Protein AF-A0A3D1FAK5-F1 (afdb_monomer_lite)

Foldseek 3Di:
DDDDPPDDPDDDDDQWDWDQDPVRDIFIHHNNDGDDALEDEDDDADPPGDSPDDLVPDPVNVCVVVVVVCVVVPGDYYHYPDDD

Radius of gyration: 21.41 Å; chains: 1; bounding box: 44×43×58 Å

Secondary structure (DSSP, 8-state):
---------PPPPPSEEEEE-TT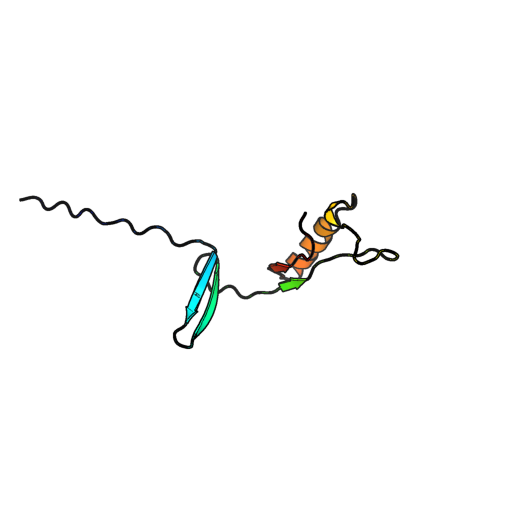S-EEEEETTEE----EEEE----TT--TT--GGG-TT-HHHHHHHHHHHTT--EEEESS--

Structure (mmCIF, N/CA/C/O backbone):
data_AF-A0A3D1FAK5-F1
#
_entry.id   AF-A0A3D1FAK5-F1
#
loop_
_atom_site.group_PDB
_atom_site.id
_atom_site.type_symbol
_atom_site.label_atom_id
_atom_site.label_alt_id
_atom_site.label_comp_id
_atom_site.label_asym_id
_atom_site.label_entity_id
_atom_site.label_seq_id
_atom_site.pdbx_PDB_ins_code
_atom_site.Cartn_x
_atom_site.Cartn_y
_atom_site.Cartn_z
_atom_site.occupancy
_atom_site.B_iso_or_equiv
_atom_site.auth_seq_id
_atom_site.auth_comp_id
_atom_site.auth_asym_id
_atom_site.auth_atom_id
_atom_site.pdbx_PDB_model_num
ATOM 1 N N . MET A 1 1 ? -27.111 34.754 41.899 1.00 42.59 1 MET A N 1
ATOM 2 C CA . MET A 1 1 ? -25.924 33.876 41.962 1.00 42.59 1 MET A CA 1
ATOM 3 C C . MET A 1 1 ? -25.910 33.044 40.690 1.00 42.59 1 MET A C 1
ATOM 5 O O . MET A 1 1 ? -26.619 32.053 40.609 1.00 42.59 1 MET A O 1
ATOM 9 N N . THR A 1 2 ? -25.233 33.527 39.649 1.00 46.19 2 THR A N 1
ATOM 10 C CA . THR A 1 2 ? -25.243 32.897 38.320 1.00 46.19 2 THR A CA 1
ATOM 11 C C . THR A 1 2 ? -24.005 32.018 38.211 1.00 46.19 2 THR A C 1
ATOM 13 O O . THR A 1 2 ? -22.894 32.526 38.087 1.00 46.19 2 THR A O 1
ATOM 16 N N . PHE A 1 3 ? -24.181 30.704 38.326 1.00 49.41 3 PHE A N 1
ATOM 17 C CA . PHE A 1 3 ? -23.105 29.744 38.094 1.00 49.41 3 PHE A CA 1
ATOM 18 C C . PHE A 1 3 ? -22.856 29.640 36.584 1.00 49.41 3 PHE A C 1
ATOM 20 O O . PHE A 1 3 ? -23.672 29.089 35.850 1.00 49.41 3 PHE A O 1
ATOM 27 N N . PHE A 1 4 ? -21.727 30.173 36.116 1.00 54.09 4 PHE A N 1
ATOM 28 C CA . PHE A 1 4 ? -21.184 29.839 34.802 1.00 54.09 4 PHE A CA 1
ATOM 29 C C . PHE A 1 4 ? -20.576 28.433 34.884 1.00 54.09 4 PHE A C 1
ATOM 31 O O . PHE A 1 4 ? -19.513 28.237 35.472 1.00 54.09 4 PHE A O 1
ATOM 38 N N . LEU A 1 5 ? -21.253 27.440 34.305 1.00 60.06 5 LEU A N 1
ATOM 39 C CA . LEU A 1 5 ? -20.670 26.125 34.040 1.00 60.06 5 LEU A CA 1
ATOM 40 C C . LEU A 1 5 ? -19.709 26.263 32.857 1.00 60.06 5 LEU A C 1
ATOM 42 O O . LEU A 1 5 ? -20.104 26.161 31.696 1.00 60.06 5 LEU A O 1
ATOM 46 N N . LEU A 1 6 ? -18.437 26.526 33.157 1.00 58.59 6 LEU A N 1
ATOM 47 C CA . LEU A 1 6 ? -17.353 26.464 32.184 1.00 58.59 6 LEU A CA 1
ATOM 48 C C . LEU A 1 6 ? -17.126 24.983 31.824 1.00 58.59 6 LEU A C 1
ATOM 50 O O . LEU A 1 6 ? -16.343 24.276 32.456 1.00 58.59 6 LEU A O 1
ATOM 54 N N . GLY A 1 7 ? -17.890 24.478 30.856 1.00 63.94 7 GLY A N 1
ATOM 55 C CA . GLY A 1 7 ? -17.730 23.122 30.342 1.00 63.94 7 GLY A CA 1
ATOM 56 C C . GLY A 1 7 ? -16.350 22.968 29.709 1.00 63.94 7 GLY A C 1
ATOM 57 O O . GLY A 1 7 ? -16.040 23.632 28.721 1.00 63.94 7 GLY A O 1
ATOM 58 N N . MET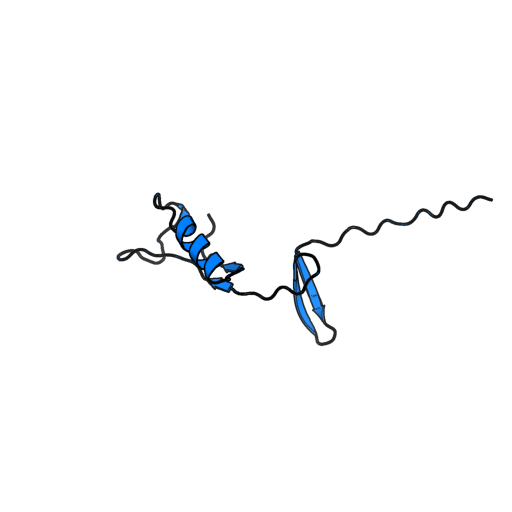 A 1 8 ? -15.510 22.099 30.273 1.00 67.06 8 MET A N 1
ATOM 59 C CA . MET A 1 8 ? -14.233 21.747 29.660 1.00 67.06 8 MET A CA 1
ATOM 60 C C . MET A 1 8 ? -14.509 21.011 28.347 1.00 67.06 8 MET A C 1
ATOM 62 O O . MET A 1 8 ? -14.903 19.846 28.350 1.00 67.06 8 MET A O 1
ATOM 66 N N . ALA A 1 9 ? -14.328 21.693 27.217 1.00 71.50 9 ALA A N 1
ATOM 67 C CA . ALA A 1 9 ? -14.428 21.070 25.906 1.00 71.50 9 ALA A CA 1
ATOM 68 C C . ALA A 1 9 ? -13.340 19.992 25.782 1.00 71.50 9 ALA A C 1
ATOM 70 O O . ALA A 1 9 ? -12.142 20.287 25.765 1.00 71.50 9 ALA A O 1
ATOM 71 N N . SER A 1 10 ? -13.747 18.724 25.731 1.00 76.31 10 SER A N 1
ATOM 72 C CA . SER A 1 10 ? -12.821 17.618 25.499 1.00 76.31 10 SER A CA 1
ATOM 73 C C . SER A 1 10 ? -12.192 17.758 24.114 1.00 76.31 10 SER A C 1
ATOM 75 O O . SER A 1 10 ? -12.906 17.981 23.134 1.00 76.31 10 SER A O 1
ATOM 77 N N . ARG A 1 11 ? -10.868 17.587 24.015 1.00 79.19 11 ARG A N 1
ATOM 78 C CA . ARG A 1 11 ? -10.170 17.585 22.722 1.00 79.19 11 ARG A CA 1
ATOM 79 C C . ARG A 1 11 ? -10.740 16.482 21.816 1.00 79.19 11 ARG A C 1
ATOM 81 O O . ARG A 1 11 ? -10.968 15.371 22.305 1.00 79.19 11 ARG A O 1
ATOM 88 N N . PRO A 1 12 ? -10.955 16.755 20.518 1.00 84.31 12 PRO A N 1
ATOM 89 C CA . PRO A 1 12 ? -11.411 15.736 19.586 1.00 84.31 12 PRO A CA 1
ATOM 90 C C . PRO A 1 12 ? -10.372 14.615 19.494 1.00 84.31 12 PRO A C 1
ATOM 92 O O . PRO A 1 12 ? -9.164 14.855 19.522 1.00 84.31 12 PRO A O 1
ATOM 95 N N . LEU A 1 13 ? -10.849 13.374 19.412 1.00 84.50 13 LEU A N 1
ATOM 96 C CA . LEU A 1 13 ? -9.970 12.222 19.245 1.00 84.50 13 LEU A CA 1
ATOM 97 C C . LEU A 1 13 ? -9.296 12.265 17.864 1.00 84.50 13 LEU A C 1
ATOM 99 O O . LEU A 1 13 ? -9.944 12.675 16.898 1.00 84.50 13 LEU A O 1
ATOM 103 N N . PRO A 1 14 ? -8.045 11.781 17.742 1.00 90.44 14 PRO A N 1
ATOM 104 C CA . PRO A 1 14 ? -7.409 11.600 16.443 1.00 90.44 14 PRO A CA 1
ATOM 105 C C . PRO A 1 14 ? -8.251 10.710 15.524 1.00 90.4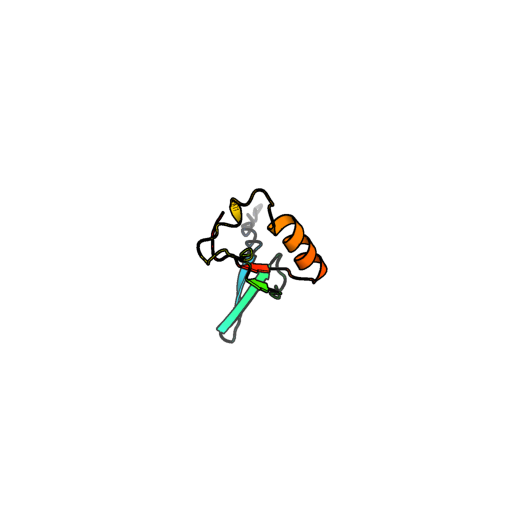4 14 PRO A C 1
ATOM 107 O O . PRO A 1 14 ? -8.852 9.728 15.976 1.00 90.44 14 PRO A O 1
ATOM 110 N N . GLU A 1 15 ? -8.266 11.034 14.231 1.00 94.06 15 GLU A N 1
ATOM 111 C CA . GLU A 1 15 ? -9.031 10.295 13.222 1.00 94.06 15 GLU A CA 1
ATOM 112 C C . GLU A 1 15 ? -8.565 8.839 13.090 1.00 94.06 15 GLU A C 1
ATOM 114 O O . GLU A 1 15 ? -9.398 7.934 12.9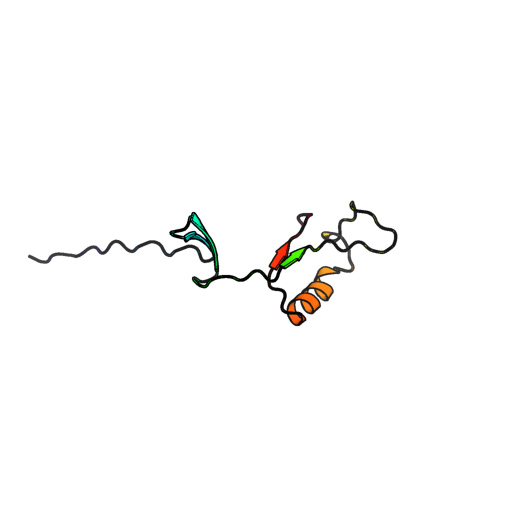70 1.00 94.06 15 GLU A O 1
ATOM 119 N N . VAL A 1 16 ? -7.247 8.625 13.155 1.00 96.75 16 VAL A N 1
ATOM 120 C CA . VAL A 1 16 ? -6.597 7.313 13.164 1.00 96.75 16 VAL A CA 1
ATOM 121 C C . VAL A 1 16 ? -6.077 7.036 14.566 1.00 96.75 16 VAL A C 1
ATOM 123 O O . VAL A 1 16 ? -5.295 7.814 15.113 1.00 96.75 16 VAL A O 1
ATOM 126 N N . ARG A 1 17 ? -6.509 5.928 15.169 1.00 96.62 17 ARG A N 1
ATOM 127 C CA . ARG A 1 17 ? -6.076 5.558 16.523 1.00 96.62 17 ARG A CA 1
ATOM 128 C C . ARG A 1 17 ? -6.169 4.067 16.775 1.00 96.62 17 ARG A C 1
ATOM 130 O O . ARG A 1 17 ? -7.004 3.372 16.203 1.00 96.62 17 ARG A O 1
ATOM 137 N N . ILE A 1 18 ? -5.361 3.596 17.714 1.00 97.25 18 ILE A N 1
ATOM 138 C CA . ILE A 1 18 ? -5.418 2.225 18.213 1.00 97.25 18 ILE A CA 1
ATOM 139 C C . ILE A 1 18 ? -6.202 2.214 19.528 1.00 97.25 18 ILE A C 1
ATOM 141 O O . ILE A 1 18 ? -5.960 3.022 20.424 1.00 97.25 18 ILE A O 1
ATOM 145 N N . ARG A 1 19 ? -7.154 1.288 19.654 1.00 95.75 19 ARG A N 1
ATOM 146 C CA . ARG A 1 19 ? -7.889 1.010 20.892 1.00 95.75 19 ARG A CA 1
ATOM 147 C C . ARG A 1 19 ? -7.448 -0.338 21.452 1.00 95.75 19 ARG A C 1
ATOM 149 O O . ARG A 1 19 ? -7.571 -1.345 20.761 1.00 95.75 19 ARG A O 1
ATOM 156 N N . LYS A 1 20 ? -7.010 -0.366 22.712 1.00 97.62 20 LYS A N 1
ATOM 157 C CA . LYS A 1 20 ? -6.821 -1.612 23.466 1.00 97.62 20 LYS A CA 1
ATOM 158 C C . LYS A 1 20 ? -8.177 -2.100 23.997 1.00 97.62 20 LYS A C 1
ATOM 160 O O . LYS A 1 20 ? -8.950 -1.313 24.541 1.00 97.62 20 LYS A O 1
ATOM 165 N N . LEU A 1 21 ? -8.491 -3.371 23.787 1.00 97.31 21 LEU A N 1
ATOM 166 C CA . LEU A 1 21 ? -9.724 -4.033 24.213 1.00 97.31 21 LEU A CA 1
ATOM 167 C C . LEU A 1 21 ? -9.547 -4.665 25.605 1.00 97.31 21 LEU A C 1
ATOM 169 O O . LEU A 1 21 ? -8.426 -4.848 26.079 1.00 97.31 21 LEU A O 1
ATOM 173 N N . LYS A 1 22 ? -10.658 -5.031 26.261 1.00 97.38 22 LYS A N 1
ATOM 174 C CA . LYS A 1 22 ? -10.642 -5.634 27.612 1.00 97.38 22 LYS A CA 1
ATOM 175 C C . LYS A 1 22 ? -9.846 -6.944 27.681 1.00 97.38 22 LYS A C 1
ATOM 177 O O . LYS A 1 22 ? -9.249 -7.238 28.704 1.00 97.38 22 LYS A O 1
ATOM 182 N N . ASN A 1 23 ? -9.806 -7.701 26.587 1.00 97.50 23 ASN A N 1
ATOM 183 C CA . ASN A 1 23 ? -9.036 -8.940 26.453 1.00 97.50 23 ASN A CA 1
ATOM 184 C C . ASN A 1 23 ? -7.556 -8.705 26.081 1.00 97.50 23 ASN A C 1
ATOM 186 O O . ASN A 1 23 ? -6.906 -9.618 25.588 1.00 97.50 23 ASN A O 1
ATOM 190 N N . ASN A 1 24 ? -7.032 -7.487 26.260 1.00 97.00 24 ASN A N 1
ATOM 191 C CA . ASN A 1 24 ? -5.686 -7.062 25.859 1.00 97.00 24 ASN A CA 1
ATOM 192 C C . ASN A 1 24 ? -5.388 -7.067 24.347 1.00 97.00 24 ASN A C 1
ATOM 194 O O . ASN A 1 24 ? -4.268 -6.727 23.971 1.00 97.00 24 ASN A O 1
ATOM 198 N N . ALA A 1 25 ? -6.361 -7.361 23.480 1.00 97.88 25 ALA A N 1
ATOM 199 C CA . ALA A 1 25 ? -6.197 -7.211 22.036 1.00 97.88 25 ALA A CA 1
ATOM 200 C C . ALA A 1 25 ? -6.218 -5.733 21.607 1.00 97.88 25 ALA A C 1
ATOM 202 O O . ALA A 1 25 ? -6.622 -4.849 22.367 1.00 97.88 25 ALA A O 1
ATOM 203 N N . TYR A 1 26 ? -5.824 -5.465 20.364 1.00 97.81 26 TYR A N 1
ATOM 204 C CA . TYR A 1 26 ? -5.784 -4.123 19.787 1.00 97.81 26 TYR A CA 1
ATOM 205 C C . TYR A 1 26 ? -6.683 -4.032 18.557 1.00 97.81 26 TYR A C 1
ATOM 207 O O . TYR A 1 26 ? -6.823 -4.990 17.801 1.00 97.81 26 TYR A O 1
ATOM 215 N N . GLN A 1 27 ? -7.287 -2.865 18.352 1.00 97.50 27 GLN A N 1
ATOM 216 C CA . GLN A 1 27 ? -8.104 -2.575 17.181 1.00 97.50 27 GLN A CA 1
ATOM 217 C C . GLN A 1 27 ? -7.727 -1.217 16.596 1.00 97.50 27 GLN A C 1
ATOM 219 O O . GLN A 1 27 ? -7.723 -0.211 17.310 1.00 97.50 27 GLN A O 1
ATOM 224 N N . LEU A 1 28 ? -7.453 -1.190 15.293 1.00 97.88 28 LEU A N 1
ATOM 225 C CA . LEU A 1 28 ? -7.277 0.040 14.533 1.00 97.88 28 LEU A CA 1
ATOM 226 C C . LEU A 1 28 ? -8.643 0.668 14.240 1.00 97.88 28 LEU A C 1
ATOM 228 O O . LEU A 1 28 ? -9.577 -0.006 13.797 1.00 97.88 28 LEU A O 1
ATOM 232 N N . LEU A 1 29 ? -8.751 1.965 14.501 1.00 97.62 29 LEU A N 1
ATOM 233 C CA . LEU A 1 29 ? -9.918 2.777 14.205 1.00 97.62 29 LEU A CA 1
ATOM 234 C C . LEU A 1 29 ? -9.526 3.875 13.222 1.00 97.62 29 LEU A C 1
ATOM 236 O O . LEU A 1 29 ? -8.533 4.566 13.440 1.00 97.62 29 LEU A O 1
ATOM 240 N N . VAL A 1 30 ? -10.345 4.052 12.189 1.00 96.38 30 VAL A N 1
ATOM 241 C C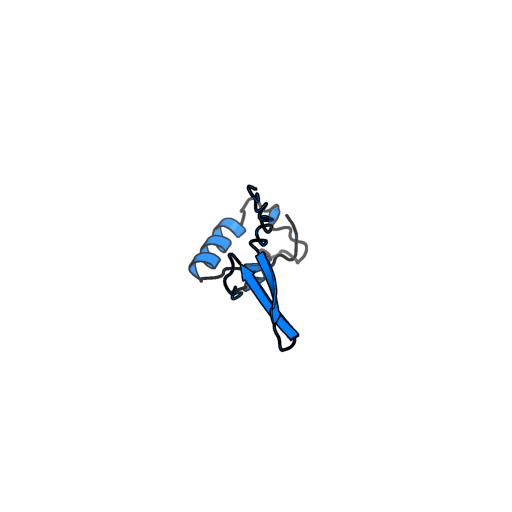A . VAL A 1 30 ? -10.268 5.165 11.236 1.00 96.38 30 VAL A CA 1
ATOM 242 C C . VAL A 1 30 ? -11.647 5.809 11.195 1.00 96.38 30 VAL A C 1
ATOM 244 O O . VAL A 1 30 ? -12.651 5.105 11.052 1.00 96.38 30 VAL A O 1
ATOM 247 N N . LYS A 1 31 ? -11.728 7.129 11.399 1.00 94.94 31 LYS A N 1
ATOM 248 C CA . LYS A 1 31 ? -13.010 7.858 11.504 1.00 94.94 31 LYS A CA 1
ATOM 249 C C . LYS A 1 31 ? -13.960 7.215 12.526 1.00 94.94 31 LYS A C 1
ATOM 251 O O . LYS A 1 31 ? -15.148 7.030 12.273 1.00 94.94 31 LYS A O 1
ATOM 256 N N . ASN A 1 32 ? -13.411 6.823 13.680 1.00 94.31 32 ASN A N 1
ATOM 257 C CA . ASN A 1 32 ? -14.116 6.136 14.773 1.00 94.31 32 ASN A CA 1
ATOM 258 C C . ASN A 1 32 ? -14.781 4.787 14.421 1.00 94.31 32 ASN A C 1
ATOM 260 O O . ASN A 1 32 ? -15.546 4.266 15.234 1.00 94.31 32 ASN A O 1
ATOM 264 N N . LYS A 1 33 ? -14.462 4.173 13.278 1.00 95.69 33 LYS A N 1
ATOM 265 C CA . LYS A 1 33 ? -14.957 2.842 12.893 1.00 95.69 33 LYS A CA 1
ATOM 266 C C . LYS A 1 33 ? -13.822 1.812 12.912 1.00 95.69 33 LYS A C 1
ATOM 268 O O . LYS A 1 33 ? -12.699 2.179 12.563 1.00 95.69 33 LYS A O 1
ATOM 273 N N . PRO A 1 34 ? -14.080 0.544 13.300 1.00 97.62 34 PRO A N 1
ATOM 274 C CA . PRO A 1 34 ? -13.136 -0.552 13.097 1.00 97.62 34 PRO A CA 1
ATOM 275 C C . PRO A 1 34 ? -12.635 -0.582 11.659 1.00 97.62 34 PRO A C 1
ATOM 277 O O . PRO A 1 34 ? -13.433 -0.656 10.725 1.00 97.62 34 PRO A O 1
ATOM 280 N N . TYR A 1 35 ? -11.321 -0.506 11.493 1.00 98.00 35 TYR A N 1
ATOM 281 C CA . TYR A 1 35 ? -10.698 -0.535 10.183 1.00 98.00 35 TYR A CA 1
ATOM 282 C C . TYR A 1 35 ? -10.178 -1.940 9.895 1.00 98.00 35 TYR A C 1
ATOM 284 O O . TYR A 1 35 ? -9.295 -2.443 10.590 1.00 98.00 35 TYR A O 1
ATOM 292 N N . PHE A 1 36 ? -10.754 -2.581 8.882 1.00 97.62 36 PHE A N 1
ATOM 293 C CA . PHE A 1 36 ? -10.313 -3.889 8.418 1.00 97.62 36 PHE A CA 1
ATOM 294 C C . PHE A 1 36 ? -9.277 -3.703 7.309 1.00 97.62 36 PHE A C 1
ATOM 296 O O . PHE A 1 36 ? -9.594 -3.150 6.255 1.00 97.62 36 PHE A O 1
ATOM 303 N N . ILE A 1 37 ? -8.045 -4.143 7.556 1.00 97.25 37 ILE A N 1
ATOM 304 C CA . ILE A 1 37 ? -6.933 -3.996 6.615 1.00 97.25 37 ILE A CA 1
ATOM 305 C C . ILE A 1 37 ? -7.105 -5.013 5.482 1.00 97.25 37 ILE A C 1
ATOM 307 O O . ILE A 1 37 ? -7.006 -6.219 5.697 1.00 97.25 37 ILE A O 1
ATOM 311 N N . LYS A 1 38 ? -7.332 -4.511 4.268 1.00 98.06 38 LYS A N 1
ATOM 312 C CA . LYS A 1 38 ? -7.232 -5.254 3.006 1.00 98.06 38 LYS A CA 1
ATOM 313 C C . LYS A 1 38 ? -5.935 -4.814 2.343 1.00 98.06 38 LYS A C 1
ATOM 315 O O . LYS A 1 38 ? -5.936 -3.923 1.495 1.00 98.06 38 LYS A O 1
ATOM 320 N N . GLY A 1 39 ? -4.835 -5.329 2.884 1.00 97.44 39 GLY A N 1
ATOM 321 C CA . GLY A 1 39 ? -3.493 -4.828 2.625 1.00 97.44 39 GLY A CA 1
ATOM 322 C C . GLY A 1 39 ? -2.771 -5.544 1.491 1.00 97.44 39 GLY A C 1
ATOM 323 O O . GLY A 1 39 ? -2.950 -6.746 1.308 1.00 97.44 39 GLY A O 1
ATOM 324 N N . VAL A 1 40 ? -1.893 -4.815 0.804 1.00 97.38 40 VAL A N 1
ATOM 325 C CA . VAL A 1 40 ? -0.888 -5.368 -0.114 1.00 97.38 40 VAL A CA 1
ATOM 326 C C . VAL A 1 40 ? 0.491 -4.787 0.207 1.00 97.38 40 VAL A C 1
ATOM 328 O O . VAL A 1 40 ? 0.613 -3.623 0.595 1.00 97.38 40 VAL A O 1
ATOM 331 N N . CYS A 1 41 ? 1.534 -5.605 0.082 1.00 96.25 41 CYS A N 1
ATOM 332 C CA . CYS A 1 41 ? 2.913 -5.120 0.075 1.00 96.25 41 CYS A CA 1
ATOM 333 C C . CYS A 1 41 ? 3.280 -4.766 -1.368 1.00 96.25 41 CYS A C 1
ATOM 335 O O . CYS A 1 41 ? 3.095 -5.599 -2.253 1.00 96.25 41 CYS A O 1
ATOM 337 N N . TYR A 1 42 ? 3.770 -3.551 -1.603 1.00 95.62 42 TYR A N 1
ATOM 338 C CA . TYR A 1 42 ? 4.023 -3.039 -2.948 1.00 95.62 42 TYR A CA 1
ATOM 339 C C . TYR A 1 42 ? 5.476 -2.590 -3.102 1.00 95.62 42 TYR A C 1
ATOM 341 O O . TYR A 1 42 ? 5.985 -1.802 -2.305 1.00 95.62 42 TYR A O 1
ATOM 349 N N . SER A 1 43 ? 6.132 -3.155 -4.111 1.00 95.25 43 SER A N 1
ATOM 350 C CA . SER A 1 43 ? 7.515 -2.892 -4.509 1.00 95.25 43 SER A CA 1
ATOM 351 C C . SER A 1 43 ? 7.682 -3.437 -5.932 1.00 95.25 43 SER A C 1
ATOM 353 O O . SER A 1 43 ? 8.168 -4.559 -6.091 1.00 95.25 43 SER A O 1
ATOM 355 N N . PRO A 1 44 ? 7.163 -2.743 -6.959 1.00 95.06 44 PRO A N 1
ATOM 356 C CA . PRO A 1 44 ? 7.250 -3.211 -8.335 1.00 95.06 44 PRO A CA 1
ATOM 357 C C . PRO A 1 44 ? 8.718 -3.230 -8.767 1.00 95.06 44 PRO A C 1
ATOM 359 O O . PRO A 1 44 ? 9.451 -2.270 -8.550 1.00 95.06 44 PRO A O 1
ATOM 362 N N . ILE A 1 45 ? 9.150 -4.338 -9.362 1.00 94.62 45 ILE A N 1
ATOM 363 C CA . ILE A 1 45 ? 10.505 -4.500 -9.894 1.00 94.62 45 ILE A CA 1
ATOM 364 C C . ILE A 1 45 ? 10.351 -4.956 -11.349 1.00 94.62 45 ILE A C 1
ATOM 366 O O . ILE A 1 45 ? 9.821 -6.049 -11.579 1.00 94.62 45 ILE A O 1
ATOM 370 N N . PRO A 1 46 ? 10.758 -4.140 -12.338 1.00 94.19 46 PRO A N 1
ATOM 371 C CA . PRO A 1 46 ? 10.723 -4.526 -13.741 1.00 94.19 46 PRO A CA 1
ATOM 372 C C . PRO A 1 46 ? 11.568 -5.772 -14.013 1.00 94.19 46 PRO A C 1
ATOM 374 O O . PRO A 1 46 ? 12.539 -6.065 -13.313 1.00 94.19 46 PRO A O 1
ATOM 377 N N . VAL A 1 47 ? 11.239 -6.494 -15.083 1.00 94.44 47 VAL A N 1
ATOM 378 C CA . VAL A 1 47 ? 12.036 -7.648 -15.516 1.00 94.44 47 VAL A CA 1
ATOM 379 C C . VAL A 1 47 ? 13.476 -7.205 -15.794 1.00 94.44 47 VAL A C 1
ATOM 381 O O . VAL A 1 47 ? 13.709 -6.252 -16.532 1.00 94.44 47 VAL A O 1
ATOM 384 N N . GLY A 1 48 ? 14.441 -7.908 -15.198 1.00 96.19 48 GLY A N 1
ATOM 385 C CA . GLY A 1 48 ? 15.869 -7.592 -15.310 1.00 96.19 48 GLY A CA 1
ATOM 386 C C . GLY A 1 48 ? 16.400 -6.622 -14.249 1.00 96.19 48 GLY A C 1
ATOM 387 O O . GLY A 1 48 ? 17.601 -6.370 -14.235 1.00 96.19 48 GLY A O 1
ATOM 388 N N . GLN A 1 49 ? 15.547 -6.112 -13.356 1.00 95.75 49 GLN A N 1
ATOM 389 C CA . GLN A 1 49 ? 15.946 -5.285 -12.213 1.00 95.75 49 GLN A CA 1
ATOM 390 C C . GLN A 1 49 ? 16.008 -6.102 -10.910 1.00 95.75 49 GLN A C 1
ATOM 392 O O . GLN A 1 49 ? 15.496 -7.220 -10.828 1.00 95.75 49 GLN A O 1
ATOM 397 N N . GLY A 1 50 ? 16.666 -5.543 -9.890 1.00 93.44 50 GLY A N 1
ATOM 398 C CA . GLY A 1 50 ? 16.821 -6.151 -8.564 1.00 93.44 50 GLY A CA 1
ATOM 399 C C . GLY A 1 50 ? 16.093 -5.388 -7.454 1.00 93.44 50 GLY A C 1
ATOM 400 O O . GLY A 1 50 ? 15.387 -4.419 -7.704 1.00 93.44 50 GLY A O 1
ATOM 401 N N . HIS A 1 51 ? 16.305 -5.808 -6.204 1.00 89.50 51 HIS A N 1
ATOM 402 C CA . HIS A 1 51 ? 15.679 -5.199 -5.018 1.00 89.50 51 HIS A CA 1
ATOM 403 C C . HIS A 1 51 ? 16.089 -3.741 -4.753 1.00 89.50 51 HIS A C 1
ATOM 405 O O . HIS A 1 51 ? 15.378 -3.038 -4.045 1.00 89.50 51 HIS A O 1
ATOM 411 N N . GLU A 1 52 ? 17.206 -3.294 -5.330 1.00 90.69 52 GLU A N 1
ATOM 412 C CA . GLU A 1 52 ? 17.690 -1.906 -5.250 1.00 90.69 52 GLU A CA 1
ATOM 413 C C . GLU A 1 52 ? 16.954 -0.960 -6.207 1.00 90.69 52 GLU A C 1
ATOM 415 O O . GLU A 1 52 ? 17.227 0.237 -6.230 1.00 90.69 52 GLU A O 1
ATOM 420 N N . TYR A 1 53 ? 16.051 -1.488 -7.037 1.00 94.25 53 TYR A N 1
ATOM 421 C CA . TYR A 1 53 ? 15.270 -0.676 -7.951 1.00 94.25 53 TYR A CA 1
ATOM 422 C C . TYR A 1 53 ? 14.414 0.329 -7.173 1.00 94.25 53 TYR A C 1
ATOM 424 O O . TYR A 1 53 ? 13.564 -0.058 -6.368 1.00 94.25 53 TYR A O 1
ATOM 432 N N . ASP A 1 54 ? 14.656 1.614 -7.424 1.00 93.94 54 ASP A N 1
ATOM 433 C CA . ASP A 1 54 ? 13.849 2.709 -6.907 1.00 93.94 54 ASP A CA 1
ATOM 434 C C . ASP A 1 54 ? 12.702 2.981 -7.875 1.00 93.94 54 ASP A C 1
ATOM 436 O O . ASP A 1 54 ? 12.843 3.695 -8.872 1.00 93.94 54 ASP A O 1
ATOM 440 N N . PHE A 1 55 ? 11.551 2.389 -7.571 1.00 94.19 55 PHE A N 1
ATOM 441 C CA . PHE A 1 55 ? 10.375 2.606 -8.390 1.00 94.19 55 PHE A CA 1
ATOM 442 C C . PHE A 1 55 ? 9.805 4.013 -8.233 1.00 94.19 55 PHE A C 1
ATOM 444 O O . PHE A 1 55 ? 9.033 4.376 -9.102 1.00 94.19 55 PHE A O 1
ATOM 451 N N . TRP A 1 56 ? 10.138 4.803 -7.201 1.00 94.44 56 TRP A N 1
ATOM 452 C CA . TRP A 1 56 ? 9.619 6.172 -7.040 1.00 94.44 56 TRP A CA 1
ATOM 453 C C . TRP A 1 56 ? 10.218 7.150 -8.050 1.00 94.44 56 TRP A C 1
ATOM 455 O O . TRP A 1 56 ? 9.557 8.110 -8.448 1.00 94.44 56 TRP A O 1
ATOM 465 N N . SER A 1 57 ? 11.444 6.878 -8.495 1.00 94.50 57 SER A N 1
ATOM 466 C CA . SER A 1 57 ? 12.133 7.644 -9.535 1.00 94.50 57 SER A CA 1
ATOM 467 C C . SER A 1 57 ? 11.836 7.152 -10.960 1.00 94.50 57 SER A C 1
ATOM 469 O O . SER A 1 57 ? 12.369 7.714 -11.919 1.00 94.50 57 SER A O 1
ATOM 471 N N . ASP A 1 58 ? 11.007 6.114 -11.132 1.00 94.12 58 ASP A N 1
ATOM 472 C CA . ASP A 1 58 ? 10.634 5.604 -12.455 1.00 94.12 58 ASP A CA 1
ATOM 473 C C . ASP A 1 58 ? 9.770 6.633 -13.213 1.00 94.12 58 ASP A C 1
ATOM 475 O O . ASP A 1 58 ? 8.660 6.942 -12.763 1.00 94.12 58 ASP A O 1
ATOM 479 N N . PRO A 1 59 ? 10.205 7.139 -14.388 1.00 95.12 59 PRO A N 1
ATOM 480 C CA . PRO A 1 59 ? 9.399 8.053 -15.199 1.00 95.12 59 PRO A CA 1
ATOM 481 C C . PRO A 1 59 ? 8.077 7.442 -15.690 1.00 95.12 59 PRO A C 1
ATOM 483 O O . PRO A 1 59 ? 7.177 8.185 -16.080 1.00 95.12 59 PRO A O 1
ATOM 486 N N . GLY A 1 60 ? 7.949 6.111 -15.700 1.00 95.00 60 GLY A N 1
ATOM 487 C CA . GLY A 1 60 ? 6.704 5.407 -16.007 1.00 95.00 60 GLY A CA 1
ATOM 488 C C . GLY A 1 60 ? 5.664 5.453 -14.884 1.00 95.00 60 GLY A C 1
ATOM 489 O O . GLY A 1 60 ? 4.510 5.097 -15.120 1.00 95.00 60 GLY A O 1
ATOM 490 N N . GLU A 1 61 ? 6.055 5.892 -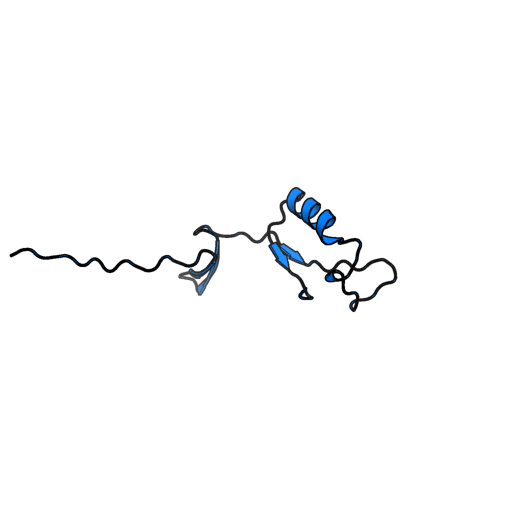13.684 1.00 95.31 61 GLU A N 1
ATOM 491 C CA . GLU A 1 61 ? 5.204 6.039 -12.501 1.00 95.31 61 GLU A CA 1
ATOM 492 C C . GLU A 1 61 ? 4.243 4.850 -12.273 1.00 95.31 61 GLU A C 1
ATOM 494 O O . GLU A 1 61 ? 3.020 5.044 -12.190 1.00 95.31 61 GLU A O 1
ATOM 499 N N . PRO A 1 62 ? 4.752 3.603 -12.167 1.00 95.00 62 PRO A N 1
ATOM 500 C CA . PRO A 1 62 ? 3.928 2.387 -12.211 1.00 95.00 62 PRO A CA 1
ATOM 501 C C . PRO A 1 62 ? 2.802 2.379 -11.164 1.00 95.00 62 PRO A C 1
ATOM 503 O O . PRO A 1 62 ? 1.705 1.872 -11.408 1.00 95.00 62 PRO A O 1
ATOM 506 N N . TRP A 1 63 ? 3.015 3.052 -10.027 1.00 94.75 63 TRP A N 1
ATOM 507 C CA . TRP A 1 63 ? 2.031 3.188 -8.951 1.00 94.75 63 TRP A CA 1
ATOM 508 C C . TRP A 1 63 ? 0.736 3.901 -9.360 1.00 94.75 63 TRP A C 1
ATOM 510 O O . TRP A 1 63 ? -0.287 3.700 -8.703 1.00 94.75 63 TRP A O 1
ATOM 520 N N . LYS A 1 64 ? 0.730 4.715 -10.426 1.00 95.50 64 LYS A N 1
ATOM 521 C CA . LYS A 1 64 ? -0.495 5.370 -10.918 1.00 95.50 64 LYS A CA 1
ATOM 522 C C . LYS A 1 64 ? -1.466 4.370 -11.540 1.00 95.50 64 LYS A C 1
ATOM 524 O O . LYS A 1 64 ? -2.673 4.475 -11.323 1.00 95.50 64 LYS A O 1
ATOM 529 N N . ILE A 1 65 ? -0.946 3.402 -12.291 1.00 96.19 65 ILE A N 1
ATOM 530 C CA . ILE A 1 65 ? -1.748 2.346 -12.918 1.00 96.19 65 ILE A CA 1
ATOM 531 C C . ILE A 1 65 ? -2.097 1.295 -11.866 1.00 96.19 65 ILE A C 1
ATOM 533 O O . ILE A 1 65 ? -3.273 1.000 -11.642 1.00 96.19 65 ILE A O 1
ATOM 537 N N . ASP A 1 66 ? -1.085 0.802 -11.155 1.00 96.88 66 ASP A N 1
ATOM 538 C CA . ASP A 1 66 ? -1.241 -0.275 -10.181 1.00 96.88 66 ASP A CA 1
ATOM 539 C C . ASP A 1 66 ? -2.138 0.143 -9.011 1.00 96.88 66 ASP A C 1
ATOM 541 O O . ASP A 1 66 ? -2.992 -0.627 -8.573 1.00 96.88 66 ASP A O 1
ATOM 545 N N . GLY A 1 67 ? -2.026 1.391 -8.543 1.00 96.31 67 GLY A N 1
ATOM 546 C CA . GLY A 1 67 ? -2.876 1.930 -7.482 1.00 96.31 67 GLY A CA 1
ATOM 547 C C . GLY A 1 67 ? -4.360 1.959 -7.857 1.00 96.31 67 GLY A C 1
ATOM 548 O O . GLY A 1 67 ? -5.215 1.669 -7.014 1.00 96.31 67 GLY A O 1
ATOM 549 N N . LYS A 1 68 ? -4.683 2.233 -9.128 1.00 97.50 68 LYS A N 1
ATOM 550 C CA . LYS A 1 68 ? -6.062 2.164 -9.630 1.00 97.50 68 LYS A CA 1
ATOM 551 C C . LYS A 1 68 ? -6.575 0.723 -9.628 1.00 97.50 68 LYS A C 1
ATOM 553 O O . LYS A 1 68 ? -7.664 0.471 -9.118 1.00 97.50 68 LYS A O 1
ATOM 558 N N . LEU A 1 69 ? -5.775 -0.224 -10.116 1.00 98.19 69 LEU A N 1
ATOM 559 C CA . LEU A 1 69 ? -6.133 -1.648 -10.122 1.00 98.19 69 LEU A CA 1
ATOM 560 C C . LEU A 1 69 ? -6.320 -2.197 -8.698 1.00 98.19 69 LEU A C 1
ATOM 562 O O . LEU A 1 69 ? -7.274 -2.926 -8.425 1.00 98.19 69 LEU A O 1
ATOM 566 N N . MET A 1 70 ? -5.460 -1.799 -7.756 1.00 98.00 70 MET A N 1
ATOM 567 C CA . MET A 1 70 ? -5.611 -2.133 -6.337 1.00 98.00 70 MET A CA 1
ATOM 568 C C . MET A 1 70 ? -6.936 -1.614 -5.773 1.00 98.00 70 MET A C 1
ATOM 570 O O . MET A 1 70 ? -7.634 -2.346 -5.066 1.00 98.00 70 MET A O 1
ATOM 574 N N . GLN A 1 71 ? -7.300 -0.370 -6.095 1.00 97.62 71 GLN A N 1
ATOM 575 C CA . GLN A 1 71 ? -8.569 0.211 -5.668 1.00 97.62 71 GLN A CA 1
ATOM 576 C C . GLN A 1 71 ? -9.768 -0.555 -6.247 1.00 97.62 71 GLN A C 1
ATOM 578 O O . GLN A 1 71 ? -10.695 -0.869 -5.499 1.00 97.62 71 GLN A O 1
ATOM 583 N N . GLU A 1 72 ? -9.737 -0.903 -7.537 1.00 98.31 72 GLU A N 1
ATOM 584 C CA . GLU A 1 72 ? -10.779 -1.698 -8.209 1.00 98.31 72 GLU A CA 1
ATOM 585 C C . GLU A 1 72 ? -10.925 -3.102 -7.596 1.00 98.31 72 GLU A C 1
ATOM 587 O O . GLU A 1 72 ? -12.040 -3.595 -7.424 1.00 98.31 72 GLU A O 1
ATOM 592 N N . MET A 1 73 ? -9.818 -3.712 -7.164 1.00 98.12 73 MET A N 1
ATOM 593 C CA . MET A 1 73 ? -9.804 -4.983 -6.427 1.00 98.12 73 MET A CA 1
ATOM 594 C C . MET A 1 73 ? -10.288 -4.849 -4.965 1.00 98.12 73 MET A C 1
ATOM 596 O O . MET A 1 73 ? -10.523 -5.846 -4.279 1.00 98.12 73 MET A O 1
ATOM 600 N N . GLY A 1 74 ? -10.457 -3.623 -4.460 1.00 98.12 74 GLY A N 1
ATOM 601 C CA . GLY A 1 74 ? -10.927 -3.346 -3.102 1.00 98.12 74 GLY A CA 1
ATOM 602 C C . GLY A 1 74 ? -9.835 -3.352 -2.027 1.00 98.12 74 GLY A C 1
ATOM 603 O O . GLY A 1 74 ? -10.158 -3.495 -0.840 1.00 98.12 74 GLY A O 1
ATOM 604 N N . ILE A 1 75 ? -8.565 -3.193 -2.412 1.00 98.56 75 ILE A N 1
ATOM 605 C CA . ILE A 1 75 ? -7.453 -2.922 -1.488 1.00 98.56 75 ILE A CA 1
ATOM 606 C C . ILE A 1 75 ? -7.643 -1.540 -0.865 1.00 98.56 75 ILE A C 1
ATOM 608 O O . ILE A 1 75 ? -8.039 -0.585 -1.533 1.00 98.56 75 ILE A O 1
ATOM 612 N N . ASN A 1 76 ? -7.365 -1.427 0.434 1.00 97.56 76 ASN A N 1
ATOM 613 C CA . ASN A 1 76 ? -7.509 -0.166 1.169 1.00 97.56 76 ASN A CA 1
ATOM 614 C C . ASN A 1 76 ? -6.235 0.277 1.896 1.00 97.56 76 ASN A C 1
ATOM 616 O O . ASN A 1 76 ? -6.207 1.377 2.441 1.00 97.56 76 ASN A O 1
ATOM 620 N N . THR A 1 77 ? -5.204 -0.568 1.922 1.00 97.62 77 THR A N 1
ATOM 621 C CA . THR A 1 77 ? -3.937 -0.309 2.606 1.00 97.62 77 THR A CA 1
ATOM 622 C C . THR A 1 77 ? -2.789 -0.790 1.730 1.00 97.62 77 THR A C 1
ATOM 624 O O . THR A 1 77 ? -2.813 -1.917 1.240 1.00 97.62 77 THR A O 1
ATOM 627 N N . VAL A 1 78 ? -1.754 0.032 1.585 1.00 96.81 78 VAL A N 1
ATOM 628 C CA . VAL A 1 78 ? -0.510 -0.345 0.908 1.00 96.81 78 VAL A CA 1
ATOM 629 C C . VAL A 1 78 ? 0.636 -0.207 1.896 1.00 96.81 78 VAL A C 1
ATOM 631 O O . VAL A 1 78 ? 0.721 0.785 2.622 1.00 96.81 78 VAL A O 1
ATOM 634 N N . ARG A 1 79 ? 1.510 -1.211 1.939 1.00 96.88 79 ARG A N 1
ATOM 635 C CA . ARG A 1 79 ? 2.786 -1.138 2.648 1.00 96.88 79 ARG A CA 1
ATOM 636 C C . ARG A 1 79 ? 3.912 -0.991 1.634 1.00 96.88 79 ARG A C 1
ATOM 638 O O . ARG A 1 79 ? 4.096 -1.875 0.801 1.00 96.88 79 ARG A O 1
ATOM 645 N N . PHE A 1 80 ? 4.685 0.078 1.776 1.00 94.81 80 PHE A N 1
ATOM 646 C CA . PHE A 1 80 ? 5.918 0.299 1.028 1.00 94.81 80 PHE A CA 1
ATOM 647 C C . PHE A 1 80 ? 7.127 -0.156 1.852 1.00 94.81 80 PHE A C 1
ATOM 649 O O . PHE A 1 80 ? 7.130 -0.030 3.080 1.00 94.81 80 PHE A O 1
ATOM 656 N N . TYR A 1 81 ? 8.139 -0.700 1.179 1.00 90.94 81 TYR A N 1
ATOM 657 C CA . TYR A 1 81 ? 9.435 -1.026 1.791 1.00 90.94 81 TYR A CA 1
ATOM 658 C C . TYR A 1 81 ? 10.446 0.115 1.657 1.00 90.94 81 TYR A C 1
ATOM 660 O O . TYR A 1 81 ? 11.334 0.239 2.495 1.00 90.94 81 TYR A O 1
ATOM 668 N N . GLN A 1 82 ? 10.278 0.946 0.629 1.00 88.06 82 GLN A N 1
ATOM 669 C CA . GLN A 1 82 ? 11.077 2.130 0.340 1.00 88.06 82 GLN A CA 1
ATOM 670 C C . GLN A 1 82 ? 10.189 3.368 0.496 1.00 88.06 82 GLN A C 1
ATOM 672 O O . GLN A 1 82 ? 9.022 3.352 0.091 1.00 88.06 82 GLN A O 1
ATOM 677 N N . LEU A 1 83 ? 10.726 4.424 1.101 1.00 85.38 83 LEU A N 1
ATOM 678 C CA . LEU A 1 83 ? 10.059 5.724 1.162 1.00 85.38 83 LEU A CA 1
ATOM 679 C C . LEU A 1 83 ? 10.354 6.512 -0.129 1.00 85.38 83 LEU A C 1
ATOM 681 O O . LEU A 1 83 ? 11.441 6.320 -0.673 1.00 85.38 83 LEU A O 1
ATOM 685 N N . PRO A 1 84 ? 9.407 7.339 -0.609 1.00 79.94 84 PRO A N 1
ATOM 686 C CA . PRO A 1 84 ? 9.642 8.273 -1.711 1.00 79.94 84 PRO A CA 1
ATOM 687 C C . PRO A 1 84 ? 10.622 9.390 -1.337 1.00 79.94 84 PRO A C 1
ATOM 689 O O . PRO A 1 84 ? 10.769 9.675 -0.122 1.00 79.94 84 PRO A O 1
#

Sequence (84 aa):
MTFFLLGMASRPLPEVRIRKLKNNAYQLLVKNKPYFIKGVCYSPIPVGQGHEYDFWSDPGEPWKIDGKLMQEMGINTVRFYQLP

pLDDT: mean 90.69, std 12.76, range [42.59, 98.56]